Protein AF-A0A7S4HET7-F1 (afdb_monomer)

Mean predicted aligned error: 6.85 Å

pLDDT: mean 91.72, std 9.9, range [54.09, 98.0]

Secondary structure (DSSP, 8-state):
-HHHHHHHHHHHHHHHHHHTT-HHHHHHHHHHHH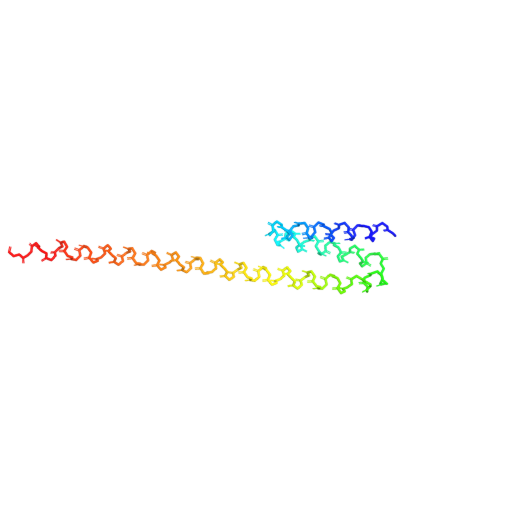HHHHHH-HHHHHHHHHHHHHHHHHHHHHHHHHHHHHHHHHHHHHHHHHHHHHHHHHHHHHHHHTT--

Nearest PDB structures (foldseek):
  2v6y-assembly1_A  TM=7.921E-01  e=3.668E-01  Saccharolobus solfataricus
  6gow-assembly1_E  TM=5.849E-01  e=2.910E+00  Bacillus subtilis
  4uic-assembly1_A  TM=5.759E-01  e=2.910E+00  Geobacillus stearothermophilus
  5cwn-assembly1_A  TM=6.280E-01  e=7.005E+00  synthetic construct

Foldseek 3Di:
DVLQVQLVVLCVQLVVCVVVVVLVSNVVSLVSSLVSQVVVDDVSNVVCVVVSVVSVVVSVVSVVVVVVVVVVVVVVVVVVVVVVVVVVVVVVCVVVVVPPD

Structure (mmCIF, N/CA/C/O backbone):
data_AF-A0A7S4HET7-F1
#
_entry.id   AF-A0A7S4HET7-F1
#
loop_
_atom_site.group_PDB
_atom_site.id
_atom_site.type_symbol
_atom_site.label_atom_id
_atom_site.label_alt_id
_atom_site.label_comp_id
_atom_site.label_asym_id
_atom_site.label_entity_id
_atom_site.label_seq_id
_atom_site.pdbx_PDB_ins_code
_atom_site.Cartn_x
_atom_site.Cartn_y
_atom_site.Cartn_z
_atom_site.occupancy
_atom_site.B_iso_or_equiv
_atom_site.auth_seq_id
_atom_site.auth_comp_id
_atom_site.auth_asym_id
_atom_site.auth_atom_id
_atom_site.pdbx_PDB_model_num
ATOM 1 N N . GLU A 1 1 ? -9.690 -0.765 24.834 1.00 74.38 1 GLU A N 1
ATOM 2 C CA . GLU A 1 1 ? -9.252 0.539 24.274 1.00 74.38 1 GLU A CA 1
ATOM 3 C C . GLU A 1 1 ? -7.819 0.543 23.747 1.00 74.38 1 GLU A C 1
ATOM 5 O O . GLU A 1 1 ? -7.598 1.089 22.675 1.00 74.38 1 GLU A O 1
ATOM 10 N N . GLU A 1 2 ? -6.848 -0.055 24.445 1.00 92.00 2 GLU A N 1
ATOM 11 C CA . GLU A 1 2 ? -5.435 -0.047 24.021 1.00 92.00 2 GLU A CA 1
ATOM 12 C C . GLU A 1 2 ? -5.208 -0.664 22.629 1.00 92.00 2 GLU A C 1
ATOM 14 O O . GLU A 1 2 ? -4.626 -0.014 21.765 1.00 92.00 2 GLU A O 1
ATOM 19 N N . ALA A 1 3 ? -5.781 -1.844 22.365 1.00 91.31 3 ALA A N 1
ATOM 20 C CA . ALA A 1 3 ? -5.692 -2.504 21.059 1.00 91.31 3 ALA A CA 1
ATOM 21 C C . ALA A 1 3 ? -6.324 -1.685 19.912 1.00 91.31 3 ALA A C 1
ATOM 23 O O . ALA A 1 3 ? -5.836 -1.711 18.787 1.00 91.31 3 ALA A O 1
ATOM 24 N N . MET A 1 4 ? -7.369 -0.895 20.186 1.00 94.25 4 MET A N 1
ATOM 25 C CA . MET A 1 4 ? -7.960 -0.007 19.177 1.00 94.25 4 MET A CA 1
ATOM 26 C C . MET A 1 4 ? -6.985 1.114 18.795 1.00 94.25 4 MET A C 1
ATOM 28 O O . MET A 1 4 ? -6.768 1.362 17.614 1.00 94.25 4 MET A O 1
ATOM 32 N N . ARG A 1 5 ? -6.345 1.750 19.787 1.00 95.81 5 ARG A N 1
ATOM 33 C CA . ARG A 1 5 ? -5.337 2.798 19.544 1.00 95.81 5 ARG A CA 1
ATOM 34 C C . ARG A 1 5 ? -4.108 2.252 18.823 1.00 95.81 5 ARG A C 1
ATOM 36 O O . ARG A 1 5 ? -3.529 2.947 17.993 1.00 95.81 5 ARG A O 1
ATOM 43 N N . GLU A 1 6 ? -3.708 1.024 19.144 1.00 96.94 6 GLU A N 1
ATOM 44 C CA . GLU A 1 6 ? -2.644 0.315 18.433 1.00 96.94 6 GLU A CA 1
ATOM 45 C C . GLU A 1 6 ? -3.005 0.133 16.953 1.00 96.94 6 GLU A C 1
ATOM 47 O O . GLU A 1 6 ? -2.199 0.472 16.086 1.00 96.94 6 GLU A O 1
ATOM 52 N N . GLY A 1 7 ? -4.236 -0.301 16.667 1.00 96.25 7 GLY A N 1
ATOM 53 C CA . GLY A 1 7 ? -4.735 -0.431 15.301 1.00 96.25 7 GLY A CA 1
ATOM 54 C C . GLY A 1 7 ? -4.764 0.900 14.550 1.00 96.25 7 GLY A C 1
ATOM 55 O O . GLY A 1 7 ? -4.237 0.989 13.443 1.00 96.25 7 GLY A O 1
ATOM 56 N N . ASP A 1 8 ? -5.279 1.966 15.167 1.00 96.50 8 ASP A N 1
ATOM 57 C CA . ASP A 1 8 ? -5.312 3.301 14.554 1.00 96.50 8 ASP A CA 1
ATOM 58 C C . ASP A 1 8 ? -3.893 3.831 14.261 1.00 96.50 8 ASP A C 1
ATOM 60 O O . ASP A 1 8 ? -3.633 4.398 13.195 1.00 96.50 8 ASP A O 1
ATOM 64 N N . LYS A 1 9 ? -2.938 3.599 15.172 1.00 97.44 9 LYS A N 1
ATOM 65 C CA . LYS A 1 9 ? -1.524 3.941 14.962 1.00 97.44 9 LYS A CA 1
ATOM 66 C C . LYS A 1 9 ? -0.924 3.156 13.795 1.00 97.44 9 LYS A C 1
ATOM 68 O O . LYS A 1 9 ? -0.194 3.731 12.992 1.00 97.44 9 LYS A O 1
ATOM 73 N N . ALA A 1 10 ? -1.228 1.867 13.691 1.00 97.56 10 ALA A N 1
ATOM 74 C CA . ALA A 1 10 ? -0.747 1.020 12.608 1.00 97.56 10 ALA A CA 1
ATOM 75 C C . ALA A 1 10 ? -1.325 1.448 11.243 1.00 97.56 10 ALA A C 1
ATOM 77 O O . ALA A 1 10 ? -0.578 1.528 10.267 1.00 97.56 10 ALA A O 1
ATOM 78 N N . VAL A 1 11 ? -2.601 1.859 11.183 1.00 97.00 11 VAL A N 1
ATOM 79 C CA . VAL A 1 11 ? -3.191 2.486 9.983 1.00 97.00 11 VAL A CA 1
ATOM 80 C C . VAL A 1 11 ? -2.446 3.768 9.608 1.00 97.00 11 VAL A C 1
ATOM 82 O O . VAL A 1 11 ? -2.114 3.964 8.439 1.00 97.00 11 VAL A O 1
ATOM 85 N N . TYR A 1 12 ? -2.140 4.634 10.578 1.00 97.19 12 TYR A N 1
ATOM 86 C CA . TYR A 1 12 ? -1.381 5.860 10.317 1.00 97.19 12 TYR A CA 1
ATOM 87 C C . TYR A 1 12 ? 0.013 5.565 9.739 1.00 97.19 12 TYR A C 1
ATOM 89 O O . TYR A 1 12 ? 0.417 6.186 8.753 1.00 97.19 12 TYR A O 1
ATOM 97 N N . THR A 1 13 ? 0.724 4.578 10.295 1.00 97.56 13 THR A N 1
ATOM 98 C CA . THR A 1 13 ? 2.008 4.111 9.749 1.00 97.56 13 THR A C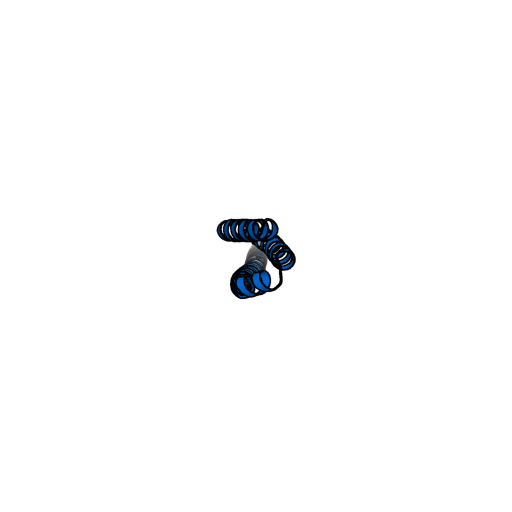A 1
ATOM 99 C C . THR A 1 13 ? 1.852 3.599 8.318 1.00 97.56 13 THR A C 1
ATOM 101 O O . THR A 1 13 ? 2.623 4.003 7.447 1.00 97.56 13 THR A O 1
ATOM 104 N N . ALA A 1 14 ? 0.822 2.790 8.044 1.00 97.31 14 ALA A N 1
ATOM 105 C CA . ALA A 1 14 ? 0.557 2.254 6.710 1.00 97.31 14 ALA A CA 1
ATOM 106 C C . ALA A 1 14 ? 0.336 3.369 5.672 1.00 97.31 14 ALA A C 1
ATOM 108 O O . ALA A 1 14 ? 0.921 3.344 4.588 1.00 97.31 14 ALA A O 1
ATOM 109 N N . VAL A 1 15 ? -0.453 4.393 6.015 1.00 95.69 15 VAL A N 1
ATOM 110 C CA . VAL A 1 15 ? -0.689 5.561 5.149 1.00 95.69 15 VAL A CA 1
ATOM 111 C C . VAL A 1 15 ? 0.592 6.381 4.947 1.00 95.69 15 VAL A C 1
ATOM 113 O O . VAL A 1 15 ? 0.866 6.839 3.836 1.00 95.69 15 VAL A O 1
ATOM 116 N N . GLY A 1 16 ? 1.417 6.530 5.985 1.00 97.00 16 GLY A N 1
ATOM 117 C CA . GLY A 1 16 ? 2.727 7.172 5.875 1.00 97.00 16 GLY A CA 1
ATOM 118 C C . GLY A 1 16 ? 3.665 6.438 4.909 1.00 97.00 16 GLY A C 1
ATOM 119 O O . GLY A 1 16 ? 4.266 7.069 4.038 1.00 97.00 16 GLY A O 1
ATOM 120 N N . ALA A 1 17 ? 3.749 5.110 5.022 1.00 97.06 17 ALA A N 1
ATOM 121 C CA . ALA A 1 17 ? 4.534 4.260 4.127 1.00 97.06 17 ALA A CA 1
ATOM 122 C C . ALA A 1 17 ? 4.010 4.307 2.679 1.00 97.06 17 ALA A C 1
ATOM 124 O O . ALA A 1 17 ? 4.797 4.402 1.734 1.00 97.06 17 ALA A O 1
ATOM 125 N N . LEU A 1 18 ? 2.684 4.363 2.484 1.00 94.56 18 LEU A N 1
ATOM 126 C CA . LEU A 1 18 ? 2.075 4.597 1.168 1.00 94.56 18 LEU A CA 1
ATOM 127 C C . LEU A 1 18 ? 2.539 5.914 0.536 1.00 94.56 18 LEU A C 1
ATOM 129 O O . LEU A 1 18 ? 2.900 5.931 -0.642 1.00 94.56 18 LEU A O 1
ATOM 133 N N . GLY A 1 19 ? 2.580 7.003 1.310 1.00 94.25 19 GLY A N 1
ATOM 134 C CA . GLY A 1 19 ? 3.082 8.299 0.843 1.00 94.25 19 GLY A CA 1
ATOM 135 C C . GLY A 1 19 ? 4.542 8.246 0.376 1.00 94.25 19 GLY A C 1
ATOM 136 O O . GLY A 1 19 ? 4.911 8.919 -0.588 1.00 94.25 19 GLY A O 1
ATOM 137 N N . ARG A 1 20 ? 5.358 7.390 1.004 1.00 96.62 20 ARG A N 1
ATOM 138 C CA . ARG A 1 20 ? 6.760 7.133 0.629 1.00 96.62 20 ARG A CA 1
ATOM 139 C C . ARG A 1 20 ? 6.929 6.052 -0.444 1.00 96.62 20 ARG A C 1
ATOM 141 O O . ARG A 1 20 ? 8.049 5.809 -0.880 1.00 96.62 20 ARG A O 1
ATOM 148 N N . LYS A 1 21 ? 5.832 5.450 -0.924 1.00 95.06 21 LYS A N 1
ATOM 149 C CA . LYS A 1 21 ? 5.815 4.327 -1.886 1.00 95.06 21 LYS A CA 1
ATOM 150 C C . LYS A 1 21 ? 6.516 3.065 -1.367 1.00 95.06 21 LYS A C 1
ATOM 152 O O . LYS A 1 21 ? 6.979 2.230 -2.145 1.00 95.06 21 LYS A O 1
ATOM 157 N N . GLU A 1 22 ? 6.561 2.901 -0.051 1.00 96.19 22 GLU A N 1
ATOM 158 C CA . GLU A 1 22 ? 7.104 1.731 0.639 1.00 96.19 22 GLU A CA 1
ATOM 159 C C . GLU A 1 22 ? 5.984 0.697 0.819 1.00 96.19 22 GLU A C 1
ATOM 161 O O . GLU A 1 22 ? 5.463 0.473 1.907 1.00 96.19 22 GLU A O 1
ATOM 166 N N . PHE A 1 23 ? 5.548 0.092 -0.290 1.00 94.81 23 PHE A N 1
ATOM 167 C CA . PHE A 1 23 ? 4.311 -0.701 -0.319 1.00 94.81 23 PHE A CA 1
ATOM 168 C C . PHE A 1 23 ? 4.344 -1.974 0.539 1.00 94.81 23 PHE A C 1
ATOM 170 O O . PHE A 1 23 ? 3.298 -2.402 1.016 1.00 94.81 23 PHE A O 1
ATOM 177 N N . ILE A 1 24 ? 5.526 -2.562 0.753 1.00 94.38 24 ILE A N 1
ATOM 178 C CA . ILE A 1 24 ? 5.691 -3.729 1.636 1.00 94.38 24 ILE A CA 1
ATOM 179 C C . ILE A 1 24 ? 5.478 -3.313 3.096 1.00 94.38 24 ILE A C 1
ATOM 181 O O . ILE A 1 24 ? 4.645 -3.902 3.773 1.00 94.38 24 ILE A O 1
ATOM 185 N N . GLU A 1 25 ? 6.141 -2.243 3.546 1.00 96.56 25 GLU A N 1
ATOM 186 C CA . GLU A 1 25 ? 5.962 -1.695 4.900 1.00 96.56 25 GLU A CA 1
ATOM 187 C C . GLU A 1 25 ? 4.509 -1.261 5.137 1.00 96.56 25 GLU A C 1
ATOM 189 O O . GLU A 1 25 ? 3.939 -1.512 6.201 1.00 96.56 25 GLU A O 1
ATOM 194 N N . ALA A 1 26 ? 3.884 -0.648 4.126 1.00 97.44 26 ALA A N 1
ATOM 195 C CA . ALA A 1 26 ? 2.475 -0.284 4.180 1.00 97.44 26 ALA A CA 1
ATOM 196 C C . ALA A 1 26 ? 1.571 -1.509 4.378 1.00 97.44 26 ALA A C 1
ATOM 198 O O . ALA A 1 26 ? 0.644 -1.456 5.184 1.00 97.44 26 ALA A O 1
ATOM 199 N N . TYR A 1 27 ? 1.846 -2.607 3.666 1.00 97.00 27 TYR A N 1
ATOM 200 C CA . TYR A 1 27 ? 1.099 -3.857 3.790 1.00 97.00 27 TYR A CA 1
ATOM 201 C C . TYR A 1 27 ? 1.253 -4.472 5.185 1.00 97.00 27 TYR A C 1
ATOM 203 O O . TYR A 1 27 ? 0.259 -4.776 5.838 1.00 97.00 27 TYR A O 1
ATOM 211 N N . GLU A 1 28 ? 2.490 -4.612 5.662 1.00 97.38 28 GLU A N 1
ATOM 212 C CA . GLU A 1 28 ? 2.799 -5.191 6.975 1.00 97.38 28 GLU A CA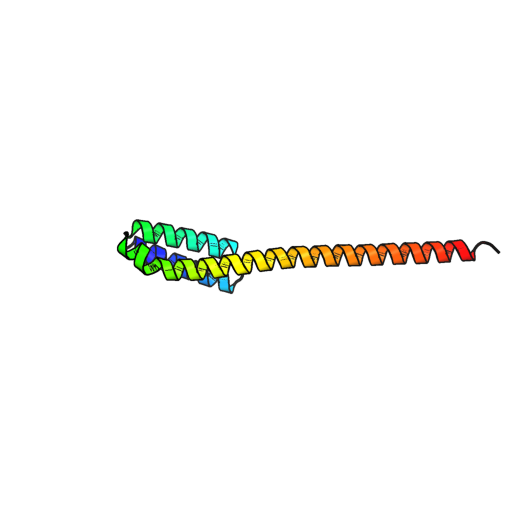 1
ATOM 213 C C . GLU A 1 28 ? 2.178 -4.375 8.117 1.00 97.38 28 GLU A C 1
ATOM 215 O O . GLU A 1 28 ? 1.587 -4.935 9.042 1.00 97.38 28 GLU A O 1
ATOM 220 N N . SER A 1 29 ? 2.227 -3.044 8.018 1.00 98.00 29 SER A N 1
ATOM 221 C CA . SER A 1 29 ? 1.575 -2.147 8.979 1.00 98.00 29 SER A CA 1
ATOM 222 C C . SER A 1 29 ? 0.051 -2.302 8.971 1.00 98.00 29 SER A C 1
ATOM 224 O O . SER A 1 29 ? -0.587 -2.199 10.017 1.00 98.00 29 SER A O 1
ATOM 226 N N . LEU A 1 30 ? -0.551 -2.574 7.810 1.00 97.19 30 LEU A N 1
ATOM 227 C CA . LEU A 1 30 ? -1.993 -2.777 7.700 1.00 97.19 30 LEU A CA 1
ATOM 228 C C . LEU A 1 30 ? -2.441 -4.144 8.248 1.00 97.19 30 LEU A C 1
ATOM 230 O O . LEU A 1 30 ? -3.498 -4.220 8.874 1.00 97.19 30 LEU A O 1
ATOM 234 N N . GLU A 1 31 ? -1.625 -5.195 8.101 1.00 98.00 31 GLU A N 1
ATOM 235 C CA . GLU A 1 31 ? -1.851 -6.482 8.785 1.00 98.00 31 GLU A CA 1
ATOM 236 C C . GLU A 1 31 ? -1.803 -6.307 10.309 1.00 98.00 31 GLU A C 1
ATOM 238 O O . GLU A 1 31 ? -2.702 -6.767 11.014 1.00 98.00 31 GLU A O 1
ATOM 243 N N . ALA A 1 32 ? -0.821 -5.554 10.822 1.00 97.62 32 ALA A N 1
ATOM 244 C CA . ALA A 1 32 ? -0.741 -5.246 12.250 1.00 97.62 32 ALA A CA 1
ATOM 245 C C . ALA A 1 32 ? -1.983 -4.482 12.748 1.00 97.62 32 ALA A C 1
ATOM 247 O O . ALA A 1 32 ? -2.499 -4.770 13.831 1.00 97.62 32 ALA A O 1
ATOM 248 N N . ALA A 1 33 ? -2.511 -3.550 11.943 1.00 97.69 33 ALA A N 1
ATOM 249 C CA . ALA A 1 33 ? -3.753 -2.848 12.259 1.00 97.69 33 ALA A CA 1
ATOM 250 C C . ALA A 1 33 ? -4.953 -3.800 12.345 1.00 97.69 33 ALA A C 1
ATOM 252 O O . ALA A 1 33 ? -5.733 -3.736 13.297 1.00 97.69 33 ALA A O 1
ATOM 253 N N . ARG A 1 34 ? -5.085 -4.707 11.372 1.00 97.75 34 ARG A N 1
ATOM 254 C CA . ARG A 1 34 ? -6.149 -5.715 11.330 1.00 97.75 34 ARG A CA 1
ATOM 255 C C . ARG A 1 34 ? -6.127 -6.614 12.563 1.00 97.75 34 ARG A C 1
ATOM 257 O O . ARG A 1 34 ? -7.170 -6.824 13.183 1.00 97.75 34 ARG A O 1
ATOM 264 N N . ASP A 1 35 ? -4.955 -7.108 12.943 1.00 97.88 35 ASP A N 1
ATOM 265 C CA . ASP A 1 35 ? -4.809 -7.964 14.120 1.00 97.88 35 ASP A CA 1
ATOM 266 C C . ASP A 1 35 ? -5.096 -7.211 15.425 1.00 97.88 35 ASP A C 1
ATOM 268 O O . ASP A 1 35 ? -5.711 -7.762 16.343 1.00 97.88 35 ASP A O 1
ATOM 272 N N . ALA A 1 36 ? -4.714 -5.936 15.515 1.00 97.75 36 ALA A N 1
ATOM 273 C CA . ALA A 1 36 ? -5.042 -5.090 16.657 1.00 97.75 36 ALA A CA 1
ATOM 274 C C . ALA A 1 36 ? -6.558 -4.833 16.774 1.00 97.75 36 ALA A C 1
ATOM 276 O O . ALA A 1 36 ? -7.116 -4.974 17.864 1.00 97.75 36 ALA A O 1
ATOM 277 N N . PHE A 1 37 ? -7.253 -4.549 15.667 1.00 97.81 37 PHE A N 1
ATOM 278 C CA . PHE A 1 37 ? -8.709 -4.372 15.681 1.00 97.81 37 PHE A CA 1
ATOM 279 C C . PHE A 1 37 ? -9.459 -5.664 16.015 1.00 97.81 37 PHE A C 1
ATOM 281 O O . PHE A 1 37 ? -10.375 -5.621 16.833 1.00 97.81 37 PHE A O 1
ATOM 288 N N . ARG A 1 38 ? -9.020 -6.822 15.503 1.00 96.69 38 ARG A N 1
ATOM 289 C CA . ARG A 1 38 ? -9.582 -8.125 15.901 1.00 96.69 38 ARG A CA 1
ATOM 290 C C . ARG A 1 38 ? -9.451 -8.366 17.406 1.00 96.69 38 ARG A C 1
ATOM 292 O O . ARG A 1 38 ? -10.398 -8.807 18.051 1.00 96.69 38 ARG A O 1
ATOM 299 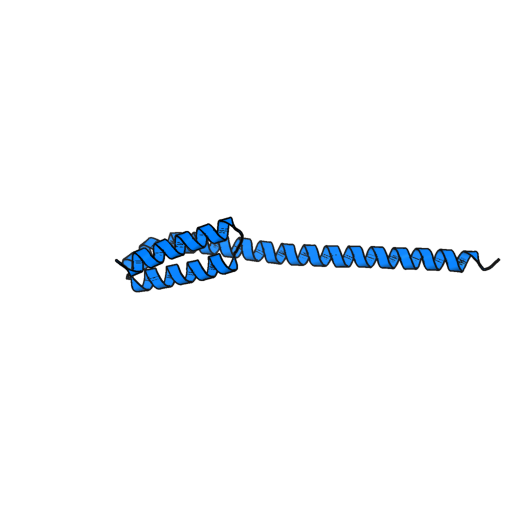N N . ARG A 1 39 ? -8.291 -8.041 17.993 1.00 97.38 39 ARG A N 1
ATOM 300 C CA . ARG A 1 39 ? -8.078 -8.123 19.451 1.00 97.38 39 ARG A CA 1
ATOM 301 C C . ARG A 1 39 ? -8.920 -7.116 20.239 1.00 97.38 39 ARG A C 1
ATOM 303 O O . ARG A 1 39 ? -9.214 -7.368 21.404 1.00 97.38 39 ARG A O 1
ATOM 310 N N . ALA A 1 40 ? -9.288 -5.985 19.637 1.00 95.88 40 ALA A N 1
ATOM 311 C CA . ALA A 1 40 ? -10.132 -4.974 20.268 1.00 95.88 40 ALA A CA 1
ATOM 312 C C . ALA A 1 40 ? -11.613 -5.393 20.359 1.00 95.88 40 ALA A C 1
ATOM 314 O O . ALA A 1 40 ? -12.323 -4.865 21.214 1.00 95.88 40 ALA A O 1
ATOM 315 N N . GLY A 1 41 ? -12.049 -6.348 19.531 1.00 97.00 41 GLY A N 1
ATOM 316 C CA . GLY A 1 41 ? -13.386 -6.944 19.557 1.00 97.00 41 GLY A CA 1
ATOM 317 C C . GLY A 1 41 ? -14.095 -6.880 18.203 1.00 97.00 41 GLY A C 1
ATOM 318 O O . GLY A 1 41 ? -13.738 -6.077 17.342 1.00 97.00 41 GLY A O 1
ATOM 319 N N . ALA A 1 42 ? -15.124 -7.716 18.037 1.00 96.06 42 ALA A N 1
ATOM 320 C CA . ALA A 1 42 ? -15.859 -7.861 16.777 1.00 96.06 42 ALA A CA 1
ATOM 321 C C . ALA A 1 42 ? -16.469 -6.537 16.287 1.00 96.06 42 ALA A C 1
ATOM 323 O O . ALA A 1 42 ? -16.316 -6.204 15.117 1.00 96.06 42 ALA A O 1
ATOM 324 N N . ASP A 1 43 ? -17.052 -5.741 17.188 1.00 97.25 43 ASP A N 1
ATOM 325 C CA . ASP A 1 43 ? -17.641 -4.439 16.843 1.00 97.25 43 ASP A CA 1
ATOM 326 C C . ASP A 1 43 ? -16.601 -3.473 16.247 1.00 97.25 43 ASP A C 1
ATOM 328 O O . ASP A 1 43 ? -16.889 -2.717 15.320 1.00 97.25 43 ASP A O 1
ATOM 332 N N . VAL A 1 44 ? -15.366 -3.501 16.763 1.00 96.19 44 VAL A N 1
ATOM 333 C CA . VAL A 1 44 ? -14.266 -2.660 16.267 1.00 96.19 44 VAL A CA 1
ATOM 334 C C . VAL A 1 44 ? -13.744 -3.189 14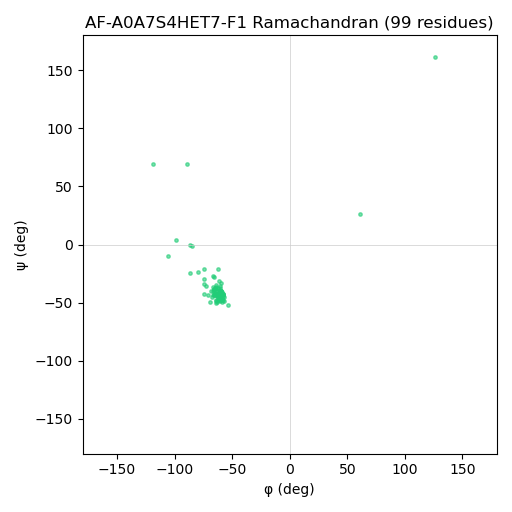.934 1.00 96.19 44 VAL A C 1
ATOM 336 O O . VAL A 1 44 ? -13.501 -2.395 14.024 1.00 96.19 44 VAL A O 1
ATOM 339 N N . GLU A 1 45 ? -13.582 -4.509 14.801 1.00 96.81 45 GLU A N 1
ATOM 340 C CA . GLU A 1 45 ? -13.174 -5.152 13.545 1.00 96.81 45 GLU A CA 1
ATOM 341 C C . GLU A 1 45 ? -14.173 -4.841 12.421 1.00 96.81 45 GLU A C 1
ATOM 343 O O . GLU A 1 45 ? -13.763 -4.400 11.346 1.00 96.81 45 GLU A O 1
ATOM 348 N N . GLU A 1 46 ? -15.475 -4.967 12.683 1.00 97.25 46 GLU A N 1
ATOM 349 C CA . GLU A 1 46 ? -16.533 -4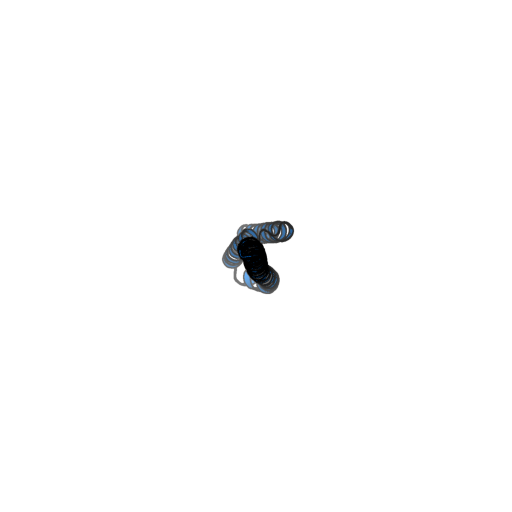.654 11.720 1.00 97.25 46 GLU A CA 1
ATOM 350 C C . GLU A 1 46 ? -16.527 -3.166 11.349 1.00 97.25 46 GLU A C 1
ATOM 352 O O . GLU A 1 46 ? -16.446 -2.828 10.163 1.00 97.25 46 GLU A O 1
ATOM 357 N N . ALA A 1 47 ? -16.498 -2.273 12.346 1.00 96.50 47 ALA A N 1
ATOM 358 C CA . ALA A 1 47 ? -16.494 -0.824 12.133 1.00 96.50 47 ALA A CA 1
ATOM 359 C C . ALA A 1 47 ? -15.257 -0.308 11.374 1.00 96.50 47 ALA A C 1
ATOM 361 O O . ALA A 1 47 ? -15.279 0.799 10.825 1.00 96.50 47 ALA A O 1
ATOM 362 N N . ARG A 1 48 ? -14.157 -1.070 11.361 1.00 95.75 48 ARG A N 1
ATOM 363 C CA . ARG A 1 48 ? -12.908 -0.716 10.666 1.00 95.75 48 ARG A CA 1
ATOM 364 C C . ARG A 1 48 ? -12.667 -1.510 9.383 1.00 95.75 48 ARG A C 1
ATOM 366 O O . ARG A 1 48 ? -11.784 -1.119 8.617 1.00 95.75 48 ARG A O 1
ATOM 373 N N . SER A 1 49 ? -13.458 -2.549 9.108 1.00 95.12 49 SER A N 1
ATOM 374 C CA . SER A 1 49 ? -13.282 -3.451 7.960 1.00 95.12 49 SER A CA 1
ATOM 375 C C . SER A 1 49 ? -13.212 -2.701 6.627 1.00 95.12 49 SER A C 1
ATOM 377 O O . SER A 1 49 ? -12.215 -2.815 5.919 1.00 95.12 49 SER A O 1
ATOM 379 N N . GLN A 1 50 ? -14.190 -1.837 6.338 1.00 95.38 50 GLN A N 1
ATOM 380 C CA . GLN A 1 50 ? -14.254 -1.089 5.080 1.00 95.38 50 GLN A CA 1
ATOM 381 C C . GLN A 1 50 ? -13.026 -0.196 4.866 1.00 95.38 50 GLN A C 1
ATOM 383 O O . GLN A 1 50 ? -12.509 -0.088 3.753 1.00 95.38 50 GLN A O 1
ATOM 388 N N . THR A 1 51 ? -12.540 0.451 5.929 1.00 93.25 51 THR A N 1
ATOM 389 C CA . THR A 1 51 ? -11.334 1.284 5.862 1.00 93.25 51 THR A CA 1
ATOM 390 C C . THR A 1 51 ? -10.118 0.432 5.526 1.00 93.25 51 THR A C 1
ATOM 392 O O . THR A 1 51 ? -9.366 0.786 4.620 1.00 93.25 51 THR A O 1
ATOM 395 N N . LEU A 1 52 ? -9.938 -0.701 6.211 1.00 96.00 52 LEU A N 1
ATOM 396 C CA . LEU A 1 52 ? -8.836 -1.616 5.924 1.00 96.00 52 LEU A CA 1
ATOM 397 C C . LEU A 1 52 ? -8.908 -2.143 4.489 1.00 96.00 52 LEU A C 1
ATOM 399 O O . LEU A 1 52 ? -7.907 -2.092 3.781 1.00 96.00 52 LEU A O 1
ATOM 403 N N . GLU A 1 53 ? -10.075 -2.601 4.038 1.00 96.50 53 GLU A N 1
ATOM 404 C CA . GLU A 1 53 ? -10.277 -3.129 2.685 1.00 96.50 53 GLU A CA 1
ATOM 405 C C . GLU A 1 53 ? -9.914 -2.109 1.603 1.00 96.50 53 GLU A C 1
ATOM 407 O O . GLU A 1 53 ? -9.216 -2.446 0.643 1.00 96.50 53 GLU A O 1
ATOM 412 N N . ASN A 1 54 ? -10.310 -0.848 1.787 1.00 96.25 54 ASN A N 1
ATOM 413 C CA . ASN A 1 54 ? -9.966 0.227 0.859 1.00 96.25 54 ASN A CA 1
ATOM 414 C C . ASN A 1 54 ? -8.446 0.436 0.776 1.00 96.25 54 ASN A C 1
ATOM 416 O O . ASN A 1 54 ? -7.889 0.549 -0.320 1.00 96.25 54 ASN A O 1
ATOM 420 N N . VAL A 1 55 ? -7.758 0.457 1.923 1.00 95.19 55 VAL A N 1
ATOM 421 C CA . VAL A 1 55 ? -6.298 0.635 1.961 1.00 95.19 55 VAL A CA 1
ATOM 422 C C . VAL A 1 55 ? -5.583 -0.595 1.384 1.00 95.19 55 VAL A C 1
ATOM 424 O O . VAL A 1 55 ? -4.649 -0.435 0.597 1.00 95.19 55 VAL A O 1
ATOM 427 N N . TYR A 1 56 ? -6.052 -1.815 1.670 1.00 96.56 56 TYR A N 1
ATOM 428 C CA . TYR A 1 56 ? -5.534 -3.048 1.063 1.00 96.56 56 TYR A CA 1
ATOM 429 C C . TYR A 1 56 ? -5.659 -3.035 -0.457 1.00 96.56 56 TYR A C 1
ATOM 431 O O . TYR A 1 56 ? -4.702 -3.379 -1.155 1.00 96.56 56 TYR A O 1
ATOM 439 N N . GLY A 1 57 ? -6.829 -2.649 -0.971 1.00 96.25 57 GLY A N 1
ATOM 440 C CA . GLY A 1 57 ? -7.074 -2.550 -2.406 1.00 96.25 57 GLY A CA 1
ATOM 441 C C . GLY A 1 57 ? -6.076 -1.610 -3.077 1.00 96.25 57 GLY A C 1
ATOM 442 O O . GLY A 1 57 ? -5.467 -1.970 -4.086 1.00 96.25 57 GLY A O 1
ATOM 443 N N . TYR A 1 58 ? -5.834 -0.448 -2.467 1.00 95.12 58 TYR A N 1
ATOM 444 C CA . TYR A 1 58 ? -4.858 0.517 -2.964 1.00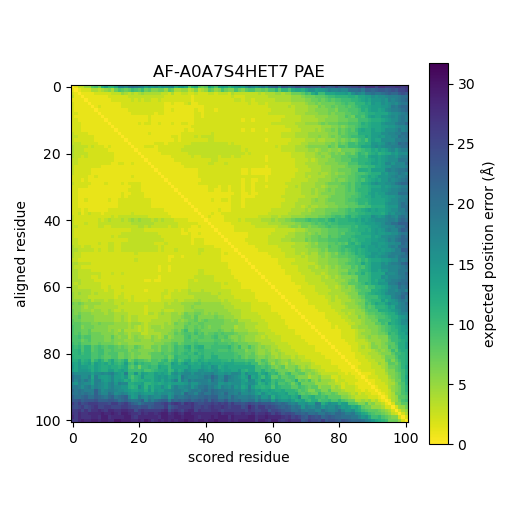 95.12 58 TYR A CA 1
ATOM 445 C C . TYR A 1 58 ? -3.418 -0.023 -2.932 1.00 95.12 58 TYR A C 1
ATOM 447 O O . TYR A 1 58 ? -2.721 0.036 -3.946 1.00 95.12 58 TYR A O 1
ATOM 455 N N . ILE A 1 59 ? -2.979 -0.598 -1.804 1.00 95.31 59 ILE A N 1
ATOM 456 C CA . ILE A 1 59 ? -1.631 -1.177 -1.667 1.00 95.31 59 ILE A CA 1
ATOM 457 C C . ILE A 1 59 ? -1.399 -2.251 -2.733 1.00 95.31 59 ILE A C 1
ATOM 459 O O . ILE A 1 59 ? -0.385 -2.216 -3.430 1.00 95.31 59 ILE A O 1
ATOM 463 N N . ARG A 1 60 ? -2.346 -3.182 -2.904 1.00 95.19 60 ARG A N 1
ATOM 464 C CA . ARG A 1 60 ? -2.229 -4.268 -3.890 1.00 95.19 60 ARG A CA 1
ATOM 465 C C . ARG A 1 60 ? -2.133 -3.735 -5.315 1.00 95.19 60 ARG A C 1
ATOM 467 O O . ARG A 1 60 ? -1.255 -4.167 -6.059 1.00 95.19 60 ARG A O 1
ATOM 474 N N . ALA A 1 61 ? -2.977 -2.770 -5.677 1.00 95.62 61 ALA A N 1
ATOM 475 C CA . ALA A 1 61 ? -2.944 -2.158 -7.001 1.00 95.62 61 ALA A CA 1
ATOM 476 C C . ALA A 1 61 ? -1.584 -1.503 -7.301 1.00 95.62 61 ALA A C 1
ATOM 478 O O . ALA A 1 61 ? -1.031 -1.676 -8.391 1.00 95.62 61 ALA A O 1
ATOM 479 N N . GLU A 1 62 ? -1.007 -0.793 -6.330 1.00 94.38 62 GLU A N 1
ATOM 480 C CA . GLU A 1 62 ? 0.300 -0.155 -6.495 1.00 94.38 62 GLU A CA 1
ATOM 481 C C . GLU A 1 62 ? 1.463 -1.161 -6.506 1.00 94.38 62 GLU A C 1
ATOM 483 O O . GLU A 1 62 ? 2.396 -1.011 -7.301 1.00 94.38 62 GLU A O 1
ATOM 488 N N . MET A 1 63 ? 1.399 -2.238 -5.717 1.00 92.94 63 MET A N 1
ATOM 489 C CA . MET A 1 63 ? 2.370 -3.338 -5.799 1.00 92.94 63 MET A CA 1
ATOM 490 C C . MET A 1 63 ? 2.360 -3.992 -7.187 1.00 92.94 63 MET A C 1
ATOM 492 O O . MET A 1 63 ? 3.412 -4.123 -7.817 1.00 92.94 63 MET A O 1
ATOM 496 N N . GLU A 1 64 ? 1.178 -4.324 -7.715 1.00 95.31 64 GLU A N 1
ATOM 497 C CA . GLU A 1 64 ? 1.038 -4.885 -9.062 1.00 95.31 64 GLU A CA 1
ATOM 498 C C . GLU A 1 64 ? 1.553 -3.933 -10.145 1.00 95.31 64 GLU A C 1
ATOM 500 O O . GLU A 1 64 ? 2.201 -4.354 -11.111 1.00 95.31 64 GLU A O 1
ATOM 505 N N . ARG A 1 65 ? 1.265 -2.636 -10.005 1.00 93.88 65 ARG A N 1
ATOM 506 C CA . ARG A 1 65 ? 1.759 -1.599 -10.913 1.00 93.88 65 ARG A CA 1
ATOM 507 C C . ARG A 1 65 ? 3.284 -1.543 -10.904 1.00 93.88 65 ARG A C 1
ATOM 509 O O . ARG A 1 65 ? 3.893 -1.495 -11.975 1.00 93.88 65 ARG A O 1
ATOM 516 N N . ASN A 1 66 ? 3.899 -1.586 -9.726 1.00 92.06 66 ASN A N 1
ATOM 517 C CA . ASN A 1 66 ? 5.350 -1.602 -9.582 1.00 92.06 66 ASN A CA 1
ATOM 518 C C . ASN A 1 66 ? 5.984 -2.837 -10.222 1.00 92.06 66 ASN A C 1
ATOM 520 O O . ASN A 1 66 ? 6.992 -2.721 -10.921 1.00 92.06 66 ASN A O 1
ATOM 524 N N . ASP A 1 67 ? 5.386 -4.010 -10.047 1.00 93.50 67 ASP A N 1
ATOM 525 C CA . ASP A 1 67 ? 5.888 -5.236 -10.662 1.00 93.50 67 ASP A CA 1
ATOM 526 C C . ASP A 1 67 ? 5.776 -5.205 -12.189 1.00 93.50 67 ASP A C 1
ATOM 528 O O . ASP A 1 67 ? 6.704 -5.617 -12.894 1.00 93.50 67 ASP A O 1
ATOM 532 N N . LYS A 1 68 ? 4.683 -4.651 -12.727 1.00 95.00 68 LYS A N 1
ATOM 533 C CA . LYS A 1 68 ? 4.545 -4.398 -14.171 1.00 95.00 68 LYS A CA 1
ATOM 534 C C . LYS A 1 68 ? 5.622 -3.429 -14.664 1.00 95.00 68 LYS A C 1
ATOM 536 O O . LYS A 1 68 ? 6.264 -3.702 -15.678 1.00 95.00 68 LYS A O 1
ATOM 541 N N . LEU A 1 69 ? 5.878 -2.344 -13.932 1.00 94.50 69 LEU A N 1
ATOM 542 C CA . LEU A 1 69 ? 6.902 -1.362 -14.291 1.00 94.50 69 LEU A CA 1
ATOM 543 C C . LEU A 1 69 ? 8.310 -1.977 -14.301 1.00 94.50 69 LEU A C 1
ATOM 545 O O . LEU A 1 69 ? 9.048 -1.783 -15.266 1.00 94.50 69 LEU A O 1
ATOM 549 N N . LYS A 1 70 ? 8.663 -2.786 -13.294 1.00 93.44 70 LYS A N 1
ATOM 550 C CA . LYS A 1 70 ? 9.943 -3.516 -13.248 1.00 93.44 70 LYS A CA 1
ATOM 551 C C . LYS A 1 70 ? 10.129 -4.424 -14.465 1.00 93.44 70 LYS A C 1
ATOM 553 O O . LYS A 1 70 ? 11.209 -4.453 -15.054 1.00 93.44 70 LYS A O 1
ATOM 558 N N . LYS A 1 71 ? 9.077 -5.141 -14.879 1.00 94.94 71 LYS A N 1
ATOM 559 C CA . LYS A 1 71 ? 9.112 -5.983 -16.088 1.00 94.94 71 LYS A CA 1
ATOM 560 C C . LYS A 1 71 ? 9.347 -5.154 -17.352 1.00 94.94 71 LYS A C 1
ATOM 562 O O . LYS A 1 71 ? 10.151 -5.556 -18.190 1.00 94.94 71 LYS A O 1
ATOM 567 N N . LEU A 1 72 ? 8.691 -3.999 -17.477 1.00 95.62 72 LEU A N 1
ATOM 568 C CA . LEU A 1 72 ? 8.869 -3.098 -18.621 1.00 95.62 72 LE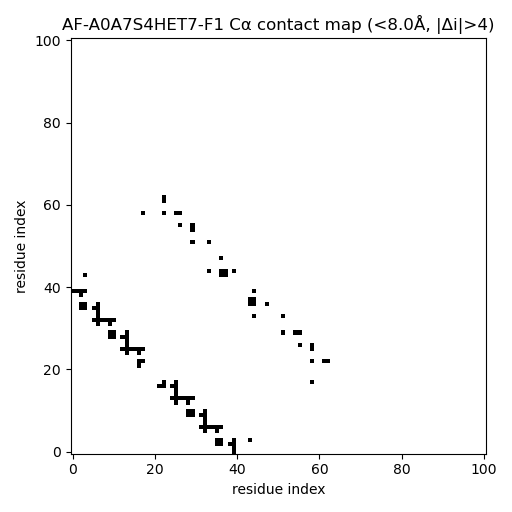U A CA 1
ATOM 569 C C . LEU A 1 72 ? 10.279 -2.504 -18.680 1.00 95.62 72 LEU A C 1
ATOM 571 O O . LEU A 1 72 ? 10.874 -2.477 -19.756 1.00 95.62 72 LEU A O 1
ATOM 575 N N . ILE A 1 73 ? 10.836 -2.087 -17.540 1.00 95.00 73 ILE A N 1
ATOM 576 C CA . ILE A 1 73 ? 12.222 -1.602 -17.449 1.00 95.00 73 ILE A CA 1
ATOM 577 C C . ILE A 1 73 ? 13.188 -2.697 -17.909 1.00 95.00 7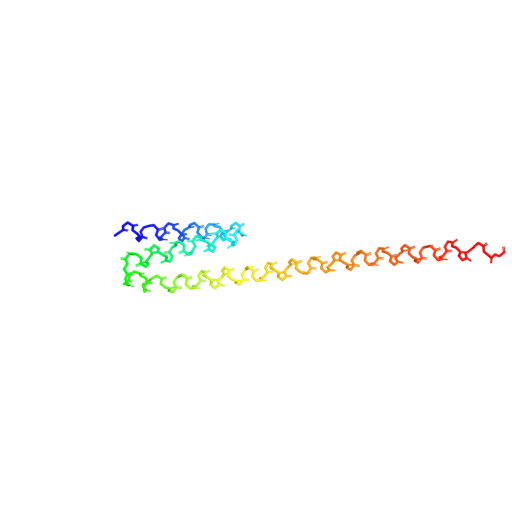3 ILE A C 1
ATOM 579 O O . ILE A 1 73 ? 13.998 -2.466 -18.803 1.00 95.00 73 ILE A O 1
ATOM 583 N N . ARG A 1 74 ? 13.034 -3.922 -17.392 1.00 94.69 74 ARG A N 1
ATOM 584 C CA . ARG A 1 74 ? 13.868 -5.060 -17.798 1.00 94.69 74 ARG A CA 1
ATOM 585 C C . ARG A 1 74 ? 13.753 -5.363 -19.294 1.00 94.69 74 ARG A C 1
ATOM 587 O O . ARG A 1 74 ? 14.752 -5.664 -19.944 1.00 94.69 74 ARG A O 1
ATOM 594 N N . LEU A 1 75 ? 12.549 -5.291 -19.861 1.00 95.31 75 LEU A N 1
ATOM 595 C CA . LEU A 1 75 ? 12.345 -5.498 -21.296 1.00 95.31 75 LEU A CA 1
ATOM 596 C C . LEU A 1 75 ? 13.034 -4.404 -22.123 1.00 95.31 75 LEU A C 1
ATOM 598 O O . LEU A 1 75 ? 13.672 -4.718 -23.128 1.00 95.31 75 LEU A O 1
ATOM 602 N N . LYS A 1 76 ? 12.948 -3.142 -21.686 1.00 95.06 76 LYS A N 1
ATOM 603 C CA . LYS A 1 76 ? 13.635 -2.014 -22.323 1.00 95.06 76 LYS A CA 1
ATOM 604 C C . LYS A 1 76 ? 15.149 -2.238 -22.356 1.00 95.06 76 LYS A C 1
ATOM 606 O O . LYS A 1 76 ? 15.738 -2.142 -23.428 1.00 95.06 76 LYS A O 1
ATOM 611 N N . GLU A 1 77 ? 15.753 -2.628 -21.235 1.00 95.31 77 GLU A N 1
ATOM 612 C CA . GLU A 1 77 ? 17.191 -2.929 -21.159 1.00 95.31 77 GLU A CA 1
ATOM 613 C C . GLU A 1 77 ? 17.605 -4.060 -22.114 1.00 95.31 77 GLU A C 1
ATOM 615 O O . GLU A 1 77 ? 18.648 -3.986 -22.762 1.00 95.31 77 GLU A O 1
ATOM 620 N N . ILE A 1 78 ? 16.786 -5.111 -22.237 1.00 94.81 78 ILE A N 1
ATOM 621 C CA . ILE A 1 78 ? 17.042 -6.215 -23.176 1.00 94.81 78 ILE A CA 1
ATOM 622 C C . ILE A 1 78 ? 17.005 -5.714 -24.625 1.00 94.81 78 ILE A C 1
ATOM 624 O O . ILE A 1 78 ? 17.863 -6.087 -25.426 1.00 94.81 78 ILE A O 1
ATOM 628 N N . VAL A 1 79 ? 16.024 -4.879 -24.976 1.00 94.88 79 VAL A N 1
ATOM 629 C CA . VAL A 1 79 ? 15.900 -4.311 -26.327 1.00 94.88 79 VAL A CA 1
ATOM 630 C C . VAL A 1 79 ? 17.079 -3.393 -26.646 1.00 94.88 79 VAL A C 1
ATOM 632 O O . VAL A 1 79 ? 17.636 -3.486 -27.738 1.00 94.88 79 VAL A O 1
ATOM 635 N N . GLU A 1 80 ? 17.490 -2.542 -25.707 1.00 94.94 80 GLU A N 1
ATOM 636 C CA . GLU A 1 80 ? 18.646 -1.654 -25.872 1.00 94.94 80 GLU A CA 1
ATOM 637 C C . GLU A 1 80 ? 19.943 -2.450 -26.056 1.00 94.94 80 GLU A C 1
ATOM 639 O O . GLU A 1 80 ? 20.689 -2.185 -26.999 1.00 94.94 80 GLU A O 1
ATOM 644 N N . LYS A 1 81 ? 20.161 -3.502 -25.255 1.00 93.44 81 LYS A N 1
ATOM 645 C CA . LYS A 1 81 ? 21.302 -4.416 -25.427 1.00 93.44 81 LYS A CA 1
ATOM 646 C C . LYS A 1 81 ? 21.296 -5.105 -26.792 1.00 93.44 81 LYS A C 1
ATOM 648 O O . LYS A 1 81 ? 22.327 -5.147 -27.452 1.00 93.44 81 LYS A O 1
ATOM 653 N N . LYS A 1 82 ? 20.143 -5.607 -27.250 1.00 92.81 82 LYS A N 1
ATOM 654 C CA . LYS A 1 82 ? 20.026 -6.241 -28.577 1.00 92.81 82 LYS A CA 1
ATOM 655 C C . LYS A 1 82 ? 20.316 -5.267 -29.718 1.00 92.81 82 LYS A C 1
ATOM 657 O O . LYS A 1 82 ? 20.971 -5.651 -30.680 1.00 92.81 82 LYS A O 1
ATOM 662 N N . LYS A 1 83 ? 19.848 -4.018 -29.621 1.00 91.56 83 LYS A N 1
ATOM 663 C CA . LYS A 1 83 ? 20.156 -2.976 -30.613 1.00 91.56 83 LYS A CA 1
ATOM 664 C C . LYS A 1 83 ? 21.649 -2.655 -30.650 1.00 91.56 83 LYS A C 1
ATOM 666 O O . LYS A 1 83 ? 22.195 -2.519 -31.736 1.00 91.56 83 LYS A O 1
ATOM 671 N N . ALA A 1 84 ? 22.292 -2.561 -29.486 1.00 88.62 84 ALA A N 1
ATOM 672 C CA . ALA A 1 84 ? 23.726 -2.307 -29.395 1.00 88.62 84 ALA A CA 1
ATOM 673 C C . ALA A 1 84 ? 24.557 -3.445 -30.009 1.00 88.62 84 ALA A C 1
ATOM 675 O O . ALA A 1 84 ? 25.474 -3.167 -30.773 1.00 88.62 84 ALA A O 1
ATOM 676 N N . LEU A 1 85 ? 24.198 -4.705 -29.733 1.00 89.44 85 LEU A N 1
ATOM 677 C CA . LEU A 1 85 ? 24.859 -5.871 -30.332 1.00 89.44 85 LEU A CA 1
ATOM 678 C C . LEU A 1 85 ? 24.689 -5.897 -31.852 1.00 89.44 85 LEU A C 1
ATOM 680 O O . LEU A 1 85 ? 25.675 -5.995 -32.567 1.00 89.44 85 LEU A O 1
ATOM 684 N N . LYS A 1 86 ? 23.462 -5.694 -32.352 1.00 89.94 86 LYS A N 1
ATOM 685 C CA . LYS A 1 86 ? 23.221 -5.643 -33.798 1.00 89.94 86 LYS A CA 1
ATOM 686 C C . LYS A 1 86 ? 24.038 -4.541 -34.481 1.00 89.94 86 LYS A C 1
ATOM 688 O O . LYS A 1 86 ? 24.584 -4.760 -35.550 1.00 89.94 86 LYS A O 1
ATOM 693 N N . LEU A 1 87 ? 24.140 -3.363 -33.862 1.00 86.25 87 LEU A N 1
ATOM 694 C CA . LEU A 1 87 ? 24.962 -2.279 -34.397 1.00 86.25 87 LEU A CA 1
ATOM 695 C C . LEU A 1 87 ? 26.449 -2.666 -34.461 1.00 86.25 87 LEU A C 1
ATOM 697 O O . LEU A 1 87 ? 27.128 -2.278 -35.405 1.00 86.25 87 LEU A O 1
ATOM 701 N N . GLN A 1 88 ? 26.956 -3.412 -33.476 1.00 84.12 88 GLN A N 1
ATOM 702 C CA . GLN A 1 88 ? 28.330 -3.918 -33.500 1.00 84.12 88 GLN A CA 1
ATOM 703 C C . GLN A 1 88 ? 28.540 -4.945 -34.615 1.00 84.12 88 GLN A C 1
ATOM 705 O O . GLN A 1 88 ? 29.533 -4.836 -35.330 1.00 84.12 88 GLN A O 1
ATOM 710 N N . ASP A 1 89 ? 27.602 -5.877 -34.797 1.00 84.00 89 ASP A N 1
ATOM 711 C CA . ASP A 1 89 ? 27.650 -6.871 -35.874 1.00 84.00 89 ASP A CA 1
ATOM 712 C C . ASP A 1 89 ? 27.628 -6.185 -37.254 1.00 84.00 89 ASP A C 1
ATOM 714 O O . ASP A 1 89 ? 28.502 -6.440 -38.081 1.00 84.00 89 ASP A O 1
ATOM 718 N N . ASP A 1 90 ? 26.721 -5.220 -37.462 1.00 80.19 90 ASP A N 1
ATOM 719 C CA . ASP A 1 90 ? 26.619 -4.445 -38.708 1.00 80.19 90 ASP A CA 1
ATOM 720 C C . ASP A 1 90 ? 27.921 -3.655 -39.004 1.00 80.19 90 ASP A C 1
ATOM 722 O O . ASP A 1 90 ? 28.317 -3.496 -40.162 1.00 80.19 90 ASP A O 1
ATOM 726 N N . ILE A 1 91 ? 28.606 -3.136 -37.973 1.00 80.69 91 ILE A N 1
ATOM 727 C CA . ILE A 1 91 ? 29.907 -2.454 -38.116 1.00 80.69 91 ILE A CA 1
ATOM 728 C C . ILE A 1 91 ? 31.015 -3.459 -38.452 1.00 80.69 91 ILE A C 1
ATOM 730 O O . ILE A 1 91 ? 31.845 -3.180 -39.321 1.00 80.69 91 ILE A O 1
ATOM 734 N N . ALA A 1 92 ? 31.044 -4.614 -37.784 1.00 78.19 92 ALA A N 1
ATOM 735 C CA . ALA A 1 92 ? 32.039 -5.653 -38.024 1.00 78.19 92 ALA A CA 1
ATOM 736 C C . ALA A 1 92 ? 31.942 -6.201 -39.457 1.00 78.19 92 ALA A C 1
ATOM 738 O O . ALA A 1 92 ? 32.962 -6.289 -40.140 1.00 78.19 92 ALA A O 1
ATOM 739 N N . GLU A 1 93 ? 30.729 -6.479 -39.944 1.00 77.69 93 GLU A N 1
ATOM 740 C CA . GLU A 1 93 ? 30.494 -6.939 -41.318 1.00 77.69 93 GLU A CA 1
ATOM 741 C C . GLU A 1 93 ? 30.956 -5.910 -42.358 1.00 77.69 93 GLU A C 1
ATOM 743 O O . GLU A 1 93 ? 31.645 -6.267 -43.313 1.00 77.69 93 GLU A O 1
ATOM 748 N N . ARG A 1 94 ? 30.662 -4.618 -42.154 1.00 75.75 94 ARG A N 1
ATOM 749 C CA . ARG A 1 94 ? 31.133 -3.542 -43.049 1.00 75.75 94 ARG A CA 1
ATOM 750 C C . ARG A 1 94 ? 32.651 -3.387 -43.052 1.00 75.75 94 ARG A C 1
ATOM 752 O O . ARG A 1 94 ? 33.231 -3.126 -44.095 1.00 75.75 94 ARG A O 1
ATOM 759 N N . THR A 1 95 ? 33.291 -3.555 -41.899 1.00 74.56 95 THR A N 1
ATOM 760 C CA . THR A 1 95 ? 34.748 -3.392 -41.768 1.00 74.56 95 THR A CA 1
ATOM 761 C C . THR A 1 95 ? 35.509 -4.573 -42.382 1.00 74.56 95 THR A C 1
ATOM 763 O O . THR A 1 95 ? 36.619 -4.398 -42.873 1.00 74.56 95 THR A O 1
ATOM 766 N N . LEU A 1 96 ? 34.919 -5.774 -42.374 1.00 68.56 96 LEU A N 1
ATOM 767 C CA . LEU A 1 96 ? 35.504 -6.980 -42.972 1.00 68.56 96 LEU A CA 1
ATOM 768 C C . LEU A 1 96 ? 35.179 -7.136 -44.469 1.00 68.56 96 LEU A C 1
ATOM 770 O O . LEU A 1 96 ? 35.942 -7.790 -45.173 1.00 68.56 96 LEU A O 1
ATOM 774 N N . GLY A 1 97 ? 34.082 -6.546 -44.954 1.00 59.53 97 GLY A N 1
ATOM 775 C CA . GLY A 1 97 ? 33.681 -6.583 -46.367 1.00 59.53 97 GLY A CA 1
ATOM 776 C C . GLY A 1 97 ? 34.413 -5.594 -47.285 1.00 59.53 97 GLY A C 1
ATOM 777 O O . GLY A 1 97 ? 34.514 -5.860 -48.476 1.00 59.53 97 GLY A O 1
ATOM 778 N N . ASP A 1 98 ? 34.966 -4.500 -46.749 1.00 58.62 98 ASP A N 1
ATOM 779 C CA . ASP A 1 98 ? 35.725 -3.483 -47.514 1.00 58.62 98 ASP A CA 1
ATOM 780 C C . ASP A 1 98 ? 37.217 -3.847 -47.713 1.00 58.62 98 ASP A C 1
ATOM 782 O O . ASP A 1 98 ? 37.975 -3.090 -48.315 1.00 58.62 98 ASP A O 1
ATOM 786 N N . GLY A 1 99 ? 37.672 -4.987 -47.176 1.00 54.19 99 GLY A N 1
ATOM 787 C CA . GLY A 1 99 ? 39.068 -5.449 -47.245 1.00 54.19 99 GLY A CA 1
ATOM 788 C C . GLY A 1 99 ? 39.357 -6.493 -48.331 1.00 54.19 99 GLY A C 1
ATOM 789 O O . GLY A 1 99 ? 40.464 -7.028 -48.375 1.00 54.19 99 GLY A O 1
ATOM 790 N N . SER A 1 100 ? 38.367 -6.823 -49.161 1.00 56.44 100 SER A N 1
ATOM 791 C CA . SER A 1 100 ? 38.458 -7.813 -50.238 1.00 56.44 100 SER A CA 1
ATOM 792 C C . SER A 1 100 ? 38.208 -7.166 -51.603 1.00 56.44 100 SER A C 1
ATOM 794 O O . SER A 1 100 ? 37.178 -7.433 -52.211 1.00 56.44 100 SER A O 1
ATOM 796 N N . ASP A 1 101 ? 39.151 -6.334 -52.050 1.00 54.09 101 ASP A N 1
ATOM 797 C CA . ASP A 1 101 ? 39.350 -5.907 -53.447 1.00 54.09 101 ASP A CA 1
ATOM 798 C C . ASP A 1 101 ? 40.856 -5.888 -53.768 1.00 54.09 101 ASP A C 1
ATOM 800 O O . ASP A 1 101 ? 41.642 -5.396 -52.920 1.00 54.09 101 ASP A O 1
#

Sequence (101 aa):
EEAMREGDKAVYTAVGALGRKEFIEAYESLEAARDAFRRAGADVEEARSQTLENVYGYIRAEMERNDKLKKLIRLKEIVEKKKALKLQDDIAERTLGDGSD

Organism: NCBI:txid72548

Radius of gyration: 25.82 Å; Cα contacts (8 Å, |Δi|>4): 61; chains: 1; bounding box: 57×16×78 Å

Solvent-accessible surface area (backbone atoms only — not comparable to full-atom values): 5268 Å² total; per-residue (Å²): 111,69,38,43,54,51,12,54,50,22,43,51,50,14,54,52,26,49,76,71,68,38,49,66,62,17,50,54,26,41,52,53,14,51,56,23,19,51,73,54,30,68,71,51,32,60,76,42,41,67,61,51,51,55,53,49,53,52,43,52,54,52,50,54,51,50,53,52,50,54,52,51,53,54,51,50,55,52,52,52,52,52,52,52,51,50,54,49,52,58,49,51,53,55,64,62,61,75,71,77,126